Protein AF-A0A357L3W1-F1 (afdb_monomer_lite)

Structure (mmCIF, N/CA/C/O backbone):
data_AF-A0A357L3W1-F1
#
_entry.id   AF-A0A357L3W1-F1
#
loop_
_atom_site.group_PDB
_atom_site.id
_atom_site.type_symbol
_atom_site.label_atom_id
_atom_site.label_alt_id
_atom_site.label_comp_id
_atom_site.label_asym_id
_atom_site.label_entity_id
_atom_site.label_seq_id
_atom_site.pdbx_PDB_ins_code
_atom_site.Cartn_x
_atom_site.Cartn_y
_atom_site.Cartn_z
_atom_site.occupancy
_atom_site.B_iso_or_equiv
_atom_site.auth_seq_id
_atom_site.auth_comp_id
_atom_site.auth_asym_id
_atom_site.auth_atom_id
_atom_site.pdbx_PDB_model_num
ATOM 1 N N . MET A 1 1 ? 0.055 -16.340 15.937 1.00 51.44 1 MET A N 1
ATOM 2 C CA . MET A 1 1 ? 0.459 -16.777 14.582 1.00 51.44 1 MET A CA 1
ATOM 3 C C . MET A 1 1 ? 0.520 -15.547 13.699 1.00 51.44 1 MET A C 1
ATOM 5 O O . MET A 1 1 ? -0.423 -14.766 13.736 1.00 51.44 1 MET A O 1
ATOM 9 N N . THR A 1 2 ? 1.609 -15.348 12.962 1.00 71.00 2 THR A N 1
ATOM 10 C CA . THR A 1 2 ? 1.747 -14.218 12.034 1.00 71.00 2 THR A CA 1
ATOM 11 C C . THR A 1 2 ? 0.848 -14.452 10.827 1.00 71.00 2 THR A C 1
ATOM 13 O O . THR A 1 2 ? 0.901 -15.514 10.204 1.00 71.00 2 THR A O 1
ATOM 16 N N . LYS A 1 3 ? -0.030 -13.496 10.524 1.00 87.94 3 LYS A N 1
ATOM 17 C CA . LYS A 1 3 ? -0.905 -13.575 9.354 1.00 87.94 3 LYS A CA 1
ATOM 18 C C . LYS A 1 3 ? -0.050 -13.460 8.091 1.00 87.94 3 LYS A C 1
ATOM 20 O O . LYS A 1 3 ? 0.842 -12.623 8.034 1.00 87.94 3 LYS A O 1
ATOM 25 N N . LYS A 1 4 ? -0.319 -14.287 7.082 1.00 95.44 4 LYS A N 1
ATOM 26 C CA . LYS A 1 4 ? 0.327 -14.208 5.765 1.00 95.44 4 LYS A CA 1
ATOM 27 C C . LYS A 1 4 ? -0.603 -13.524 4.768 1.00 95.44 4 LYS A C 1
ATOM 29 O O . LYS A 1 4 ? -1.819 -13.692 4.846 1.00 95.44 4 LYS A O 1
ATOM 34 N N . ALA A 1 5 ? -0.025 -12.774 3.843 1.00 96.75 5 ALA A N 1
ATOM 35 C CA . ALA A 1 5 ? -0.738 -12.012 2.827 1.00 96.75 5 ALA A CA 1
ATOM 36 C C . ALA A 1 5 ? 0.047 -11.990 1.520 1.00 96.75 5 ALA A C 1
ATOM 38 O O . ALA A 1 5 ? 1.249 -12.246 1.510 1.00 96.75 5 ALA A O 1
ATOM 39 N N . LYS A 1 6 ? -0.613 -11.673 0.414 1.00 97.88 6 LYS A N 1
ATOM 40 C CA . LYS A 1 6 ? 0.038 -11.483 -0.878 1.00 97.88 6 LYS A CA 1
ATOM 41 C C . LYS A 1 6 ? 0.426 -10.024 -1.092 1.00 97.88 6 LYS A C 1
ATOM 43 O O . LYS A 1 6 ? -0.295 -9.107 -0.701 1.00 97.88 6 LYS A O 1
ATOM 48 N N . ALA A 1 7 ? 1.556 -9.823 -1.752 1.00 97.81 7 ALA A N 1
ATOM 49 C CA . ALA A 1 7 ? 2.039 -8.521 -2.177 1.00 97.81 7 ALA A CA 1
ATOM 50 C C . ALA A 1 7 ? 2.758 -8.639 -3.521 1.00 97.81 7 ALA A C 1
ATOM 52 O O . ALA A 1 7 ? 3.399 -9.654 -3.808 1.00 97.81 7 ALA A O 1
ATOM 53 N N . ILE A 1 8 ? 2.641 -7.607 -4.349 1.00 97.81 8 ILE A N 1
ATOM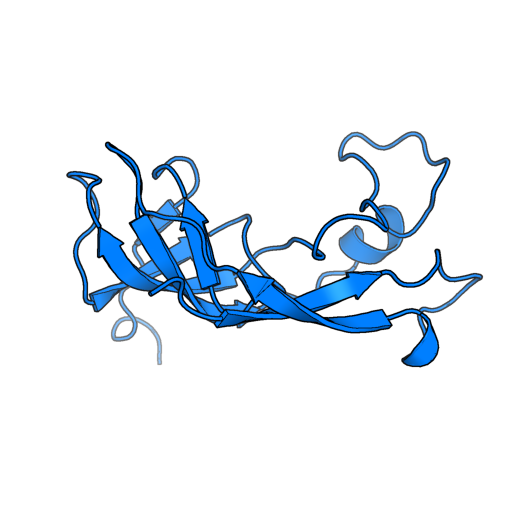 54 C CA . ILE A 1 8 ? 3.353 -7.524 -5.620 1.00 97.81 8 ILE A CA 1
ATOM 55 C C . ILE A 1 8 ? 4.677 -6.814 -5.396 1.00 97.81 8 ILE A C 1
ATOM 57 O O . ILE A 1 8 ? 4.734 -5.759 -4.775 1.00 97.81 8 ILE A O 1
ATOM 61 N N . TYR A 1 9 ? 5.733 -7.387 -5.951 1.00 97.81 9 TYR A N 1
ATOM 62 C CA . TYR A 1 9 ? 7.072 -6.826 -5.964 1.00 97.81 9 TYR A CA 1
ATOM 63 C C . TYR A 1 9 ? 7.489 -6.548 -7.395 1.00 97.81 9 TYR A C 1
ATOM 65 O O . TYR A 1 9 ? 7.068 -7.240 -8.328 1.00 97.81 9 TYR A O 1
ATOM 73 N N . LEU A 1 10 ? 8.397 -5.592 -7.545 1.00 97.06 10 LEU A N 1
ATOM 74 C CA . LEU A 1 10 ? 9.168 -5.471 -8.764 1.00 97.06 10 LEU A CA 1
ATOM 75 C C . LEU A 1 10 ? 10.290 -6.521 -8.743 1.00 97.06 10 LEU A C 1
ATOM 77 O O . LEU A 1 10 ? 11.092 -6.575 -7.813 1.00 97.06 10 LEU A O 1
ATOM 81 N N . LYS A 1 11 ? 10.326 -7.389 -9.754 1.00 96.88 11 LYS A N 1
ATOM 82 C CA . LYS A 1 11 ? 11.376 -8.399 -9.944 1.00 96.88 11 LYS A CA 1
ATOM 83 C C . LYS A 1 11 ? 12.612 -7.787 -10.600 1.00 96.88 11 LYS A C 1
ATOM 85 O O . LYS A 1 11 ? 13.731 -8.149 -10.249 1.00 96.88 11 LYS A O 1
ATOM 90 N N . ALA A 1 12 ? 12.403 -6.867 -11.538 1.00 94.56 12 ALA A N 1
ATOM 91 C CA . ALA A 1 12 ? 13.443 -6.104 -12.214 1.00 94.56 12 ALA A CA 1
ATOM 92 C C . ALA A 1 12 ? 12.878 -4.765 -12.707 1.00 94.56 12 ALA A C 1
ATOM 94 O O . ALA A 1 12 ? 11.676 -4.633 -12.926 1.00 94.56 12 ALA A O 1
ATOM 95 N N . TYR A 1 13 ? 13.740 -3.769 -12.909 1.00 95.06 13 TYR A N 1
ATOM 96 C CA . TYR A 1 13 ? 13.315 -2.503 -13.504 1.00 95.06 13 TYR A CA 1
ATOM 97 C C . TYR A 1 13 ? 12.981 -2.686 -14.998 1.00 95.06 13 TYR A C 1
ATOM 99 O O . TYR A 1 13 ? 13.873 -3.077 -15.758 1.00 95.06 13 TYR A O 1
ATOM 107 N N . PRO A 1 14 ? 11.750 -2.367 -15.449 1.00 94.56 14 PRO A N 1
ATOM 108 C CA . PRO A 1 14 ? 11.346 -2.557 -16.834 1.00 94.56 14 PRO A CA 1
ATOM 109 C C . PRO A 1 14 ? 12.147 -1.693 -17.807 1.00 94.56 14 PRO A C 1
ATOM 111 O O . PRO A 1 14 ? 12.276 -0.472 -17.627 1.00 94.56 14 PRO A O 1
ATOM 114 N N . GLN A 1 15 ? 12.580 -2.308 -18.906 1.00 91.44 15 GLN A N 1
ATOM 115 C CA . GLN A 1 15 ? 13.119 -1.610 -20.073 1.00 91.44 15 GLN A CA 1
ATOM 116 C C . GLN A 1 15 ? 11.974 -1.291 -21.042 1.00 91.44 15 GLN A C 1
ATOM 118 O O . GLN A 1 15 ? 11.352 -2.186 -21.609 1.00 91.44 15 GLN A O 1
ATOM 123 N N . GLY A 1 16 ? 11.661 -0.004 -21.221 1.00 90.81 16 GLY A N 1
ATOM 124 C CA . GLY A 1 16 ? 10.490 0.420 -21.998 1.00 90.81 16 GLY A CA 1
ATOM 125 C C . GLY A 1 16 ? 9.172 0.262 -21.226 1.00 90.81 16 GLY A C 1
ATOM 126 O O . GLY A 1 16 ? 9.041 0.794 -20.118 1.00 90.81 16 GLY A O 1
ATOM 127 N N . LEU A 1 17 ? 8.177 -0.401 -21.823 1.00 94.06 17 LEU A N 1
ATOM 128 C CA . LEU A 1 17 ? 6.879 -0.656 -21.186 1.00 94.06 17 LEU A CA 1
ATOM 129 C C . LEU A 1 17 ? 6.976 -1.814 -20.175 1.00 94.06 17 LEU A C 1
ATOM 131 O O . LEU A 1 17 ? 7.616 -2.813 -20.503 1.00 94.06 17 LEU A O 1
ATOM 135 N N . PRO A 1 18 ? 6.331 -1.715 -18.992 1.00 95.31 18 PRO A N 1
ATOM 136 C CA . PRO A 1 18 ? 6.245 -2.827 -18.051 1.00 95.31 18 PRO A CA 1
ATOM 137 C C . PRO A 1 18 ? 5.571 -4.050 -18.669 1.00 95.31 18 PRO A C 1
ATOM 139 O O . PRO A 1 18 ? 4.570 -3.931 -19.378 1.00 95.31 18 PRO A O 1
ATOM 142 N N . ARG A 1 19 ? 6.112 -5.226 -18.368 1.00 96.06 19 ARG A N 1
ATOM 143 C CA . ARG A 1 19 ? 5.590 -6.534 -18.765 1.00 96.06 19 ARG A CA 1
ATOM 144 C C . ARG A 1 19 ? 5.231 -7.342 -17.521 1.00 96.06 19 ARG A C 1
ATOM 146 O O . ARG A 1 19 ? 5.794 -7.088 -16.459 1.00 96.06 19 ARG A O 1
ATOM 153 N N . PRO A 1 20 ? 4.346 -8.346 -17.632 1.00 96.00 20 PRO A N 1
ATOM 154 C CA . PRO A 1 20 ? 4.011 -9.213 -16.502 1.00 96.00 20 PRO A CA 1
ATOM 155 C C . PRO A 1 20 ? 5.241 -9.804 -15.790 1.00 96.00 20 PRO A C 1
ATOM 157 O O . PRO A 1 20 ? 5.281 -9.824 -14.564 1.00 96.00 20 PRO A O 1
ATOM 160 N N . ASP A 1 21 ? 6.274 -10.185 -16.547 1.00 96.62 21 ASP A N 1
ATOM 161 C CA . ASP A 1 21 ? 7.500 -10.805 -16.023 1.00 96.62 21 ASP A CA 1
ATOM 162 C C . ASP A 1 21 ? 8.404 -9.854 -15.220 1.00 96.62 21 ASP A C 1
ATOM 164 O O . ASP A 1 21 ? 9.315 -10.317 -14.526 1.00 96.62 21 ASP A O 1
ATOM 168 N N . ASP A 1 22 ? 8.154 -8.541 -15.280 1.00 96.94 22 ASP A N 1
ATOM 169 C CA . ASP A 1 22 ? 8.838 -7.555 -14.437 1.00 96.94 22 ASP A CA 1
ATOM 170 C C . ASP A 1 22 ? 8.314 -7.580 -12.995 1.00 96.94 22 ASP A C 1
ATOM 172 O O . ASP A 1 22 ? 8.939 -7.010 -12.099 1.00 96.94 22 ASP A O 1
ATOM 176 N N . PHE A 1 23 ? 7.189 -8.254 -12.747 1.00 97.44 23 PHE A N 1
ATOM 177 C CA . PHE A 1 23 ? 6.531 -8.324 -11.450 1.00 97.44 23 PHE A CA 1
ATOM 178 C C . PHE A 1 23 ? 6.556 -9.738 -10.882 1.00 97.44 23 PHE A C 1
ATOM 180 O O . PHE A 1 23 ? 6.648 -10.739 -11.591 1.00 97.44 23 PHE A O 1
ATOM 187 N N . VAL A 1 24 ? 6.450 -9.830 -9.560 1.00 98.06 24 VAL A N 1
ATOM 188 C CA . VAL A 1 24 ? 6.295 -11.111 -8.876 1.00 98.06 24 VAL A CA 1
ATOM 189 C C . VAL A 1 24 ? 5.343 -10.975 -7.698 1.00 98.06 24 VAL A C 1
ATOM 191 O O . VAL A 1 24 ? 5.478 -10.082 -6.864 1.00 98.06 24 VAL A O 1
ATOM 194 N N . LEU A 1 25 ? 4.379 -11.890 -7.623 1.00 97.94 25 LEU A N 1
ATOM 195 C CA . LEU A 1 25 ? 3.509 -12.053 -6.467 1.00 97.94 25 LEU A CA 1
ATOM 196 C C . LEU A 1 25 ? 4.256 -12.852 -5.397 1.00 97.94 25 LEU A C 1
ATOM 198 O O . LEU A 1 25 ? 4.713 -13.965 -5.658 1.00 97.94 25 LEU A O 1
ATOM 202 N N . ARG A 1 26 ? 4.376 -12.301 -4.192 1.00 97.94 26 ARG A N 1
ATOM 203 C CA . ARG A 1 26 ? 4.999 -12.972 -3.046 1.00 97.94 26 ARG A CA 1
ATOM 204 C C . ARG A 1 26 ? 4.020 -13.079 -1.892 1.00 97.94 26 ARG A C 1
ATOM 206 O O . ARG A 1 26 ? 3.166 -12.215 -1.711 1.00 97.94 26 ARG A O 1
ATOM 213 N N . THR A 1 27 ? 4.187 -14.121 -1.086 1.00 97.62 27 THR A N 1
ATOM 214 C CA . THR A 1 27 ? 3.542 -14.225 0.222 1.00 97.62 27 THR A CA 1
ATOM 215 C C . THR A 1 27 ? 4.457 -13.620 1.280 1.00 97.62 27 THR A C 1
ATOM 217 O O . THR A 1 27 ? 5.617 -14.009 1.394 1.00 97.62 27 THR A O 1
ATOM 220 N N . VAL A 1 28 ? 3.931 -12.675 2.050 1.00 95.88 28 VAL A N 1
ATOM 221 C CA . VAL A 1 28 ? 4.641 -11.896 3.066 1.00 95.88 28 VAL A CA 1
ATOM 222 C C . VAL A 1 28 ? 3.952 -12.025 4.417 1.00 95.88 28 VAL A C 1
ATOM 224 O O . VAL A 1 28 ? 2.762 -12.336 4.496 1.00 95.88 28 VAL A O 1
ATOM 227 N N . ASP A 1 29 ? 4.708 -11.798 5.484 1.00 95.19 29 ASP A N 1
ATOM 228 C CA . ASP A 1 29 ? 4.155 -11.642 6.824 1.00 95.19 29 ASP A CA 1
ATOM 229 C C . ASP A 1 29 ? 3.470 -10.284 6.971 1.00 95.19 29 ASP A C 1
ATOM 231 O O . ASP A 1 29 ? 4.008 -9.248 6.584 1.00 95.19 29 ASP A O 1
ATOM 235 N N . VAL A 1 30 ? 2.282 -10.294 7.564 1.00 94.25 30 VAL A N 1
ATOM 236 C CA . VAL A 1 30 ? 1.607 -9.094 8.044 1.00 94.25 30 VAL A CA 1
ATOM 237 C C . VAL A 1 30 ? 2.150 -8.801 9.436 1.00 94.25 30 VAL A C 1
ATOM 239 O O . VAL A 1 30 ? 1.994 -9.614 10.352 1.00 94.25 30 VAL A O 1
ATOM 242 N N . GLY A 1 31 ? 2.820 -7.657 9.572 1.00 90.06 31 GLY A N 1
ATOM 243 C CA . GLY A 1 31 ? 3.355 -7.190 10.847 1.00 90.06 31 GLY A CA 1
ATOM 244 C C . GLY A 1 31 ? 2.258 -6.921 11.888 1.00 90.06 31 GLY A C 1
ATOM 245 O O . GLY A 1 31 ? 1.084 -6.790 11.531 1.00 90.06 31 GLY A O 1
ATOM 246 N N . PRO A 1 32 ? 2.624 -6.856 13.179 1.00 94.00 32 PRO A N 1
ATOM 247 C CA . PRO A 1 32 ? 1.688 -6.498 14.240 1.00 94.00 32 PRO A CA 1
ATOM 248 C C . PRO A 1 32 ? 1.220 -5.041 14.107 1.00 94.00 32 PRO A C 1
ATOM 250 O O . PRO A 1 32 ? 1.911 -4.219 13.511 1.00 94.00 32 PRO A O 1
ATOM 253 N N . VAL A 1 33 ? 0.071 -4.722 14.709 1.00 95.75 33 VAL A N 1
ATOM 254 C CA . VAL A 1 33 ? -0.426 -3.343 14.825 1.00 95.75 33 VAL A CA 1
ATOM 255 C C . VAL A 1 33 ? 0.141 -2.704 16.091 1.00 95.75 33 VAL A C 1
ATOM 257 O O . VAL A 1 33 ? -0.124 -3.170 17.209 1.00 95.75 33 VAL A O 1
ATOM 260 N N . GLY A 1 34 ? 0.942 -1.655 15.923 1.00 96.31 34 GLY A N 1
ATOM 261 C CA . GLY A 1 34 ? 1.489 -0.840 17.003 1.00 96.31 34 GLY A CA 1
ATOM 262 C C . GLY A 1 34 ? 0.505 0.199 17.541 1.00 96.31 34 GLY A C 1
ATOM 263 O O . GLY A 1 34 ? -0.593 0.385 17.018 1.00 96.31 34 GLY A O 1
ATOM 264 N N . ASP A 1 35 ? 0.894 0.881 18.618 1.00 97.06 35 ASP A N 1
ATOM 265 C CA . ASP A 1 35 ? 0.113 1.996 19.161 1.00 97.06 35 ASP A CA 1
ATOM 266 C C . ASP A 1 35 ? 0.021 3.142 18.155 1.00 97.06 35 ASP A C 1
ATOM 268 O O . ASP A 1 35 ? 1.016 3.530 17.546 1.00 97.06 35 ASP A O 1
ATOM 272 N N . GLY A 1 36 ? -1.184 3.687 17.976 1.00 96.56 36 GLY A N 1
ATOM 273 C CA . GLY A 1 36 ? -1.419 4.700 16.952 1.00 96.56 36 GLY A CA 1
ATOM 274 C C . GLY A 1 36 ? -1.439 4.144 15.526 1.00 96.56 36 GLY A C 1
ATOM 275 O O . GLY A 1 36 ? -1.453 4.925 14.586 1.00 96.56 36 GLY A O 1
ATOM 276 N N . GLU A 1 37 ? -1.484 2.827 15.326 1.00 96.94 37 GLU A N 1
ATOM 277 C CA . GLU A 1 37 ? -1.580 2.236 13.990 1.00 96.94 37 GLU A CA 1
ATOM 278 C C . GLU A 1 37 ? -2.919 1.534 13.751 1.00 96.94 37 GLU A C 1
ATOM 280 O O . GLU A 1 37 ? -3.656 1.181 14.674 1.00 96.94 37 GLU A O 1
ATOM 285 N N . ALA A 1 38 ? -3.234 1.314 12.479 1.00 96.81 38 ALA A N 1
ATOM 286 C CA . ALA A 1 38 ? -4.344 0.494 12.029 1.00 96.81 38 ALA A CA 1
ATOM 287 C C . ALA A 1 38 ? -3.877 -0.499 10.961 1.00 96.81 38 ALA A C 1
ATOM 289 O O . ALA A 1 38 ? -3.069 -0.164 10.091 1.00 96.81 38 ALA A O 1
ATOM 290 N N . LEU A 1 39 ? -4.414 -1.718 11.011 1.00 96.81 39 LEU A N 1
ATOM 291 C CA . LEU A 1 39 ? -4.280 -2.700 9.945 1.00 96.81 39 LEU A CA 1
ATOM 292 C C . LEU A 1 39 ? -5.379 -2.477 8.916 1.00 96.81 39 LEU A C 1
ATOM 294 O O . LEU A 1 39 ? -6.572 -2.565 9.214 1.00 96.81 39 LEU A O 1
ATOM 298 N N . LEU A 1 40 ? -4.953 -2.264 7.684 1.00 97.12 40 LEU A N 1
ATOM 299 C CA . LEU A 1 40 ? -5.810 -2.025 6.541 1.00 97.12 40 LEU A CA 1
ATOM 300 C C . LEU A 1 40 ? -5.825 -3.269 5.655 1.00 97.12 40 LEU A C 1
ATOM 302 O O . LEU A 1 40 ? -4.776 -3.864 5.408 1.00 97.12 40 LEU A O 1
ATOM 306 N N . ARG A 1 41 ? -7.005 -3.653 5.171 1.00 96.94 41 ARG A N 1
ATOM 307 C CA . ARG A 1 41 ? -7.205 -4.636 4.105 1.00 96.94 41 ARG A CA 1
ATOM 308 C C . ARG A 1 41 ? -7.515 -3.894 2.819 1.00 96.94 41 ARG A C 1
ATOM 310 O O . ARG A 1 41 ? -8.544 -3.225 2.738 1.00 96.94 41 ARG A O 1
ATOM 317 N N . THR A 1 42 ? -6.669 -4.038 1.813 1.00 96.62 42 THR A N 1
ATOM 318 C CA . THR A 1 42 ? -6.885 -3.384 0.522 1.00 96.62 42 THR A CA 1
ATOM 319 C C . THR A 1 42 ? -8.108 -3.971 -0.180 1.00 96.62 42 THR A C 1
ATOM 321 O O . THR A 1 42 ? -8.266 -5.188 -0.276 1.00 96.62 42 THR A O 1
ATOM 324 N N . VAL A 1 43 ? -8.987 -3.088 -0.653 1.00 95.56 43 VAL A N 1
ATOM 325 C CA . VAL A 1 43 ? -10.205 -3.423 -1.409 1.00 95.56 43 VAL A CA 1
ATOM 326 C C . VAL A 1 43 ? -10.039 -3.012 -2.866 1.00 95.56 43 VAL A C 1
ATOM 328 O O . VAL A 1 43 ? -10.332 -3.795 -3.764 1.00 95.56 43 VAL A O 1
ATOM 331 N N . TRP A 1 44 ? -9.494 -1.816 -3.090 1.00 95.00 44 TRP A N 1
ATOM 332 C CA . TRP A 1 44 ? -9.140 -1.305 -4.410 1.00 95.00 44 TRP A CA 1
ATOM 333 C C . TRP A 1 44 ? -7.725 -0.747 -4.386 1.00 95.00 44 TRP A C 1
ATOM 335 O O . TRP A 1 44 ? -7.309 -0.150 -3.394 1.00 95.00 44 TRP A O 1
ATOM 345 N N . MET A 1 45 ? -7.001 -0.906 -5.490 1.00 95.00 45 MET A N 1
ATOM 346 C CA . MET A 1 45 ? -5.681 -0.312 -5.691 1.00 95.00 45 MET A CA 1
ATOM 347 C C . MET A 1 45 ? -5.727 0.682 -6.847 1.00 95.00 45 MET A C 1
ATOM 349 O O . MET A 1 45 ? -6.388 0.433 -7.854 1.00 95.00 45 MET A O 1
ATOM 353 N N . SER A 1 46 ? -5.007 1.787 -6.699 1.00 94.94 46 SER A N 1
ATOM 354 C CA . SER A 1 46 ? -4.784 2.742 -7.776 1.00 94.94 46 SER A CA 1
ATOM 355 C C . SER A 1 46 ? -3.636 2.274 -8.667 1.00 94.94 46 SER A C 1
ATOM 357 O O . SER A 1 46 ? -2.633 1.728 -8.188 1.00 94.94 46 SER A O 1
ATOM 359 N N . VAL A 1 47 ? -3.781 2.497 -9.970 1.00 94.38 47 VAL A N 1
ATOM 360 C CA . VAL A 1 47 ? -2.753 2.224 -10.976 1.00 94.38 47 VAL A CA 1
ATOM 361 C C . VAL A 1 47 ? -2.561 3.492 -11.789 1.00 94.38 47 VAL A C 1
ATOM 363 O O . VAL A 1 47 ? -3.373 3.818 -12.651 1.00 94.38 47 VAL A O 1
ATOM 366 N N . ASP A 1 48 ? -1.476 4.206 -11.505 1.00 93.00 48 ASP A N 1
ATOM 367 C CA . ASP A 1 48 ? -1.279 5.567 -11.996 1.00 93.00 48 ASP A CA 1
ATOM 368 C C . ASP A 1 48 ? -0.023 5.694 -12.873 1.00 93.00 48 ASP A C 1
ATOM 370 O O . ASP A 1 48 ? 1.005 5.071 -12.581 1.00 93.00 48 ASP A O 1
ATOM 374 N N . PRO A 1 49 ? -0.020 6.572 -13.897 1.00 92.19 49 PRO A N 1
ATOM 375 C CA . PRO A 1 49 ? 1.140 6.765 -14.772 1.00 92.19 49 PRO A CA 1
ATOM 376 C C . PRO A 1 49 ? 2.445 7.125 -14.042 1.00 92.19 49 PRO A C 1
ATOM 378 O O . PRO A 1 49 ? 3.524 6.717 -14.484 1.00 92.19 49 PRO A O 1
ATOM 381 N N . TYR A 1 50 ? 2.378 7.837 -12.906 1.00 90.19 50 TYR A N 1
ATOM 382 C CA . TYR A 1 50 ? 3.571 8.225 -12.137 1.00 90.19 50 TYR A CA 1
ATOM 383 C C . TYR A 1 50 ? 4.379 7.008 -11.655 1.00 90.19 50 TYR A C 1
ATOM 385 O O . TYR A 1 50 ? 5.605 7.087 -11.520 1.00 90.19 50 TYR A O 1
ATOM 393 N N . MET A 1 51 ? 3.717 5.863 -11.449 1.00 92.75 51 MET A N 1
ATOM 394 C CA . MET A 1 51 ? 4.358 4.628 -11.004 1.00 92.75 51 MET A CA 1
ATOM 395 C C . MET A 1 51 ? 5.454 4.186 -11.973 1.00 92.75 51 MET A C 1
ATOM 397 O O . MET A 1 51 ? 6.503 3.709 -11.541 1.00 92.75 51 MET A O 1
ATOM 401 N N . ARG A 1 52 ? 5.278 4.410 -13.285 1.00 93.12 52 ARG A N 1
ATOM 402 C CA . ARG A 1 52 ? 6.300 4.062 -14.283 1.00 93.12 52 ARG A CA 1
ATOM 403 C C . ARG A 1 52 ? 7.606 4.814 -14.048 1.00 93.12 52 ARG A C 1
ATOM 405 O O . ARG A 1 52 ? 8.671 4.234 -14.270 1.00 93.12 52 ARG A O 1
ATOM 412 N N . GLY A 1 53 ? 7.538 6.073 -13.615 1.00 91.00 53 GLY A N 1
ATOM 413 C CA . GLY A 1 53 ? 8.717 6.868 -13.269 1.00 91.00 53 GLY A CA 1
ATOM 414 C C . GLY A 1 53 ? 9.500 6.244 -12.115 1.00 91.00 53 GLY A C 1
ATOM 415 O O . GLY A 1 53 ? 10.722 6.175 -12.180 1.00 91.00 53 GLY A O 1
ATOM 416 N N . ARG A 1 54 ? 8.791 5.691 -11.124 1.00 92.62 54 ARG A N 1
ATOM 417 C CA . ARG A 1 54 ? 9.380 5.007 -9.963 1.00 92.62 54 ARG A CA 1
ATOM 418 C C . ARG A 1 54 ? 9.946 3.619 -10.286 1.00 92.62 54 ARG A C 1
ATOM 420 O O . ARG A 1 54 ? 10.755 3.108 -9.526 1.00 92.62 54 ARG A O 1
ATOM 427 N N . MET A 1 55 ? 9.589 3.011 -11.418 1.00 94.12 55 MET A N 1
ATOM 428 C CA . MET A 1 55 ? 10.162 1.740 -11.895 1.00 94.12 55 MET A CA 1
ATOM 429 C C . MET A 1 55 ? 11.457 1.951 -12.707 1.00 94.12 55 MET A C 1
ATOM 431 O O . MET A 1 55 ? 11.649 1.348 -13.767 1.00 94.12 55 MET A O 1
ATOM 435 N N . ARG A 1 56 ? 12.333 2.856 -12.263 1.00 91.12 56 ARG A N 1
ATOM 436 C CA . ARG A 1 56 ? 13.653 3.128 -12.855 1.00 91.12 56 ARG A CA 1
ATOM 437 C C . ARG A 1 56 ? 14.655 3.289 -11.718 1.00 91.12 56 ARG A C 1
ATOM 439 O O . ARG A 1 56 ? 14.384 4.076 -10.820 1.00 91.12 56 ARG A O 1
ATOM 446 N N . ALA A 1 57 ? 15.784 2.583 -11.777 1.00 81.81 57 ALA A N 1
ATOM 447 C CA . ALA A 1 57 ? 16.808 2.637 -10.731 1.00 81.81 57 ALA A CA 1
ATOM 448 C C . ALA A 1 57 ? 17.351 4.063 -10.526 1.00 81.81 57 ALA A C 1
ATOM 450 O O . ALA A 1 57 ? 17.376 4.564 -9.407 1.00 81.81 57 ALA A O 1
ATOM 451 N N . ASP A 1 58 ? 17.691 4.738 -11.629 1.00 72.88 58 ASP A N 1
ATOM 452 C CA . ASP A 1 58 ? 18.519 5.944 -11.592 1.00 72.88 58 ASP A CA 1
ATOM 453 C C . ASP A 1 58 ? 17.802 7.131 -12.246 1.00 72.88 58 ASP A C 1
ATOM 455 O O . ASP A 1 58 ? 18.182 7.617 -13.314 1.00 72.88 58 ASP A O 1
ATOM 459 N N . ILE A 1 59 ? 16.717 7.600 -11.626 1.00 70.19 59 ILE A N 1
ATOM 460 C CA . ILE A 1 59 ? 16.033 8.825 -12.055 1.00 70.19 59 ILE A CA 1
ATOM 461 C C . ILE A 1 59 ? 16.057 9.875 -10.947 1.00 70.19 59 ILE A C 1
ATOM 463 O O . ILE A 1 59 ? 15.675 9.611 -9.808 1.00 70.19 59 ILE A O 1
ATOM 467 N N . LYS A 1 60 ? 16.472 11.104 -11.287 1.00 67.00 60 LYS A N 1
ATOM 468 C CA . LYS A 1 60 ? 16.241 12.263 -10.418 1.00 67.00 60 LYS A CA 1
ATOM 469 C C . LYS A 1 60 ? 14.737 12.520 -10.373 1.00 67.00 60 LYS A C 1
ATOM 471 O O . LYS A 1 60 ? 14.166 13.049 -11.322 1.00 67.00 60 LYS A O 1
ATOM 476 N N . SER A 1 61 ? 14.105 12.105 -9.284 1.00 69.25 61 SER A N 1
ATOM 477 C CA . SER A 1 61 ? 12.674 12.249 -9.035 1.00 69.25 61 SER A CA 1
ATOM 478 C C . SER A 1 61 ? 12.461 12.754 -7.611 1.00 69.25 61 SER A C 1
ATOM 480 O O . SER A 1 61 ? 13.230 12.428 -6.710 1.00 69.25 61 SER A O 1
ATOM 482 N N . TYR A 1 62 ? 11.408 13.547 -7.411 1.00 73.94 62 TYR A N 1
ATOM 483 C CA . TYR A 1 62 ? 10.987 14.021 -6.089 1.00 73.94 62 TYR A CA 1
ATOM 484 C C . TYR A 1 62 ? 10.383 12.892 -5.235 1.00 73.94 62 TYR A C 1
ATOM 486 O O . TYR A 1 62 ? 10.387 12.983 -4.012 1.00 73.94 62 TYR A O 1
ATOM 494 N N . ILE A 1 63 ? 9.901 11.816 -5.873 1.00 76.19 63 ILE A N 1
ATOM 495 C CA . ILE A 1 63 ? 9.499 10.572 -5.203 1.00 76.19 63 ILE A CA 1
ATOM 496 C C . ILE A 1 63 ? 10.563 9.505 -5.482 1.00 76.19 63 ILE A C 1
ATOM 498 O O . ILE A 1 63 ? 10.861 9.271 -6.662 1.00 76.19 63 ILE A O 1
ATOM 502 N N . PRO A 1 64 ? 11.094 8.830 -4.446 1.00 85.31 64 PRO A N 1
ATOM 503 C CA . PRO A 1 64 ? 12.062 7.755 -4.612 1.00 85.31 64 PRO A CA 1
ATOM 504 C C . PRO A 1 64 ? 11.570 6.624 -5.536 1.00 85.31 64 PRO A C 1
ATOM 506 O O . PRO A 1 64 ? 10.368 6.304 -5.543 1.00 85.31 64 PRO A O 1
ATOM 509 N N . PRO A 1 65 ? 12.486 5.981 -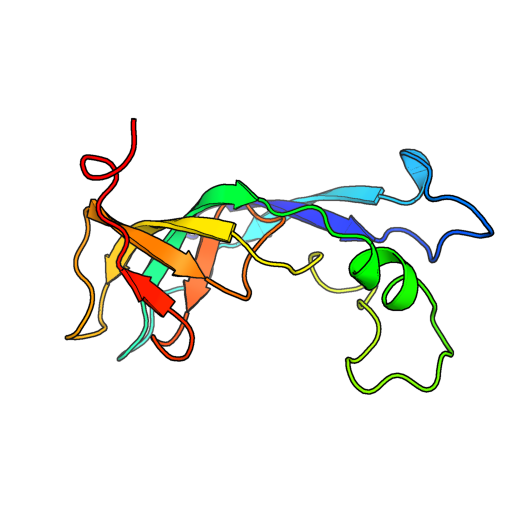6.286 1.00 90.94 65 PRO A N 1
ATOM 510 C CA . PRO A 1 65 ? 12.205 4.742 -7.003 1.00 90.94 65 PRO A CA 1
ATOM 511 C C . PRO A 1 65 ? 11.608 3.654 -6.106 1.00 90.94 65 PRO A C 1
ATOM 513 O O . PRO A 1 65 ? 11.805 3.646 -4.891 1.00 90.94 65 PRO A O 1
ATOM 516 N N . PHE A 1 66 ? 10.886 2.715 -6.712 1.00 93.81 66 PHE A N 1
ATOM 517 C CA . PHE A 1 66 ? 10.478 1.497 -6.020 1.00 93.81 66 PHE A CA 1
ATOM 518 C C . PHE A 1 66 ? 11.689 0.606 -5.769 1.00 93.81 66 PHE A C 1
ATOM 520 O O . PHE A 1 66 ? 12.482 0.377 -6.678 1.00 93.81 66 PHE A O 1
ATOM 527 N N . SER A 1 67 ? 11.794 0.059 -4.560 1.00 93.38 67 SER A N 1
ATOM 528 C CA . SER A 1 67 ? 12.808 -0.944 -4.253 1.00 93.38 67 SER A CA 1
ATOM 529 C C . SER A 1 67 ? 12.418 -2.314 -4.815 1.00 93.38 67 SER A C 1
ATOM 531 O O . SER A 1 67 ? 11.260 -2.717 -4.755 1.00 93.38 67 SER A O 1
ATOM 533 N N . LEU A 1 68 ? 13.402 -3.079 -5.296 1.00 95.19 68 LEU A N 1
ATOM 534 C CA . LEU A 1 68 ? 13.218 -4.492 -5.663 1.00 95.19 68 LEU A CA 1
ATOM 535 C C . LEU A 1 68 ? 13.064 -5.406 -4.428 1.00 95.19 68 LEU A C 1
ATOM 537 O O . LEU A 1 68 ? 12.609 -6.549 -4.538 1.00 95.19 68 LEU A O 1
ATOM 541 N N . SER A 1 69 ? 13.468 -4.927 -3.245 1.00 94.62 69 SER A N 1
ATOM 542 C CA . SER A 1 69 ? 13.382 -5.671 -1.981 1.00 94.62 69 SER A CA 1
ATOM 543 C C . SER A 1 69 ? 12.083 -5.429 -1.216 1.00 94.62 69 SER A C 1
ATOM 545 O O . SER A 1 69 ? 11.830 -6.123 -0.233 1.00 94.62 69 SER A O 1
ATOM 547 N N . GLU A 1 70 ? 11.253 -4.487 -1.658 1.00 93.88 70 GLU A N 1
ATOM 548 C CA . GLU A 1 70 ? 10.010 -4.105 -0.990 1.00 93.88 70 GLU A CA 1
ATOM 549 C C . GLU A 1 70 ? 8.805 -4.322 -1.912 1.00 93.88 70 GLU A C 1
ATOM 551 O O . GLU A 1 70 ? 8.958 -4.331 -3.139 1.00 93.88 70 GLU A O 1
ATOM 556 N N . PRO A 1 71 ? 7.601 -4.524 -1.347 1.00 95.31 71 PRO A N 1
ATOM 557 C CA . PRO A 1 71 ? 6.381 -4.459 -2.130 1.00 95.31 71 PRO A CA 1
ATOM 558 C C . PRO A 1 71 ? 6.302 -3.150 -2.916 1.00 95.31 71 PRO A C 1
ATOM 560 O O . PRO A 1 71 ? 6.759 -2.104 -2.450 1.00 95.31 71 PRO A O 1
ATOM 563 N N . LEU A 1 72 ? 5.648 -3.197 -4.073 1.00 95.50 72 LEU A N 1
ATOM 564 C CA . LEU A 1 72 ? 5.171 -1.980 -4.711 1.00 95.50 72 LEU A CA 1
ATOM 565 C C . LEU A 1 72 ? 4.246 -1.224 -3.761 1.00 95.50 72 LEU A C 1
ATOM 567 O O . LEU A 1 72 ? 3.608 -1.801 -2.882 1.00 95.50 72 LEU A O 1
ATOM 571 N N . ASP A 1 73 ? 4.191 0.082 -3.977 1.00 92.00 73 ASP A N 1
ATOM 572 C CA . ASP A 1 73 ? 3.405 1.002 -3.176 1.00 92.00 73 ASP A CA 1
ATOM 573 C C . ASP A 1 73 ? 2.543 1.883 -4.086 1.00 92.00 73 ASP A C 1
ATOM 575 O O . ASP A 1 73 ? 2.843 2.073 -5.270 1.00 92.00 73 ASP A O 1
ATOM 579 N N . GLY A 1 74 ? 1.466 2.424 -3.534 1.00 92.31 74 GLY A N 1
ATOM 580 C CA . GLY A 1 74 ? 0.528 3.275 -4.251 1.00 92.31 74 GLY A CA 1
ATOM 581 C C . GLY A 1 74 ? -0.739 3.548 -3.453 1.00 92.31 74 GLY A C 1
ATOM 582 O O . GLY A 1 74 ? -0.928 3.018 -2.357 1.00 92.31 74 GLY A O 1
ATOM 583 N N . GLY A 1 75 ? -1.617 4.367 -4.032 1.00 94.62 75 GLY A N 1
ATOM 584 C CA . GLY A 1 75 ? -2.910 4.680 -3.437 1.00 94.62 75 GLY A CA 1
ATOM 585 C C . GLY A 1 75 ? -3.832 3.461 -3.396 1.00 94.62 75 GLY A C 1
ATOM 586 O O . GLY A 1 75 ? -3.799 2.614 -4.292 1.00 94.62 75 GLY A O 1
ATOM 587 N N . ALA A 1 76 ? -4.671 3.378 -2.369 1.00 95.94 76 ALA A N 1
ATOM 588 C CA . ALA A 1 76 ? -5.647 2.310 -2.205 1.00 95.94 76 ALA A CA 1
ATOM 589 C C . ALA A 1 76 ? -6.886 2.777 -1.435 1.00 95.94 76 ALA A C 1
ATOM 591 O O . ALA A 1 76 ? -6.796 3.631 -0.553 1.00 95.94 76 ALA A O 1
ATOM 592 N N . VAL A 1 77 ? -8.027 2.144 -1.712 1.00 95.88 77 VAL A N 1
ATOM 593 C CA . VAL A 1 77 ? -9.169 2.124 -0.788 1.00 95.88 77 VAL A CA 1
ATOM 594 C C . VAL A 1 77 ? -9.064 0.854 0.035 1.00 95.88 77 VAL A C 1
ATOM 596 O O . VAL A 1 77 ? -8.930 -0.242 -0.519 1.00 95.88 77 VAL A O 1
ATOM 599 N N . SER A 1 78 ? -9.127 0.997 1.352 1.00 96.69 78 SER A N 1
ATOM 600 C CA . SER A 1 78 ? -8.941 -0.107 2.284 1.00 96.69 78 SER A CA 1
ATOM 601 C C . SER A 1 78 ? -9.976 -0.092 3.399 1.00 96.69 78 SER A C 1
ATOM 603 O O . SER A 1 78 ? -10.429 0.964 3.827 1.00 96.69 78 SER A O 1
ATOM 605 N N . GLU A 1 79 ? -10.320 -1.275 3.888 1.00 97.00 79 GLU A N 1
ATOM 606 C CA . GLU A 1 79 ? -11.111 -1.462 5.102 1.00 97.00 79 GLU A CA 1
ATOM 607 C C . GLU A 1 79 ? -10.165 -1.588 6.300 1.00 97.00 79 GLU A C 1
ATOM 609 O O . GLU A 1 79 ? -9.201 -2.355 6.261 1.00 97.00 79 GLU A O 1
ATOM 614 N N . VAL A 1 80 ? -10.445 -0.882 7.388 1.00 97.69 80 VAL A N 1
ATOM 615 C CA . VAL A 1 80 ? -9.755 -1.068 8.665 1.00 97.69 80 VAL A CA 1
ATOM 616 C C . VAL A 1 80 ? -10.218 -2.391 9.276 1.00 97.69 80 VAL A C 1
ATOM 618 O O . VAL A 1 80 ? -11.382 -2.543 9.635 1.00 97.69 80 VAL A O 1
ATOM 621 N N . VAL A 1 81 ? -9.319 -3.363 9.428 1.00 97.38 81 VAL A N 1
ATOM 622 C CA . VAL A 1 81 ? -9.653 -4.687 9.996 1.00 97.38 81 VAL A CA 1
ATOM 623 C C . VAL A 1 81 ? -9.230 -4.843 11.459 1.00 97.38 81 VAL A C 1
ATOM 625 O O . VAL A 1 81 ? -9.789 -5.682 12.167 1.00 97.38 81 VAL A O 1
ATOM 628 N N . GLU A 1 82 ? -8.286 -4.019 11.913 1.00 97.44 82 GLU A N 1
ATOM 629 C CA . GLU A 1 82 ? -7.811 -3.898 13.296 1.00 97.44 82 GLU A CA 1
ATOM 630 C C . GLU A 1 82 ? -7.290 -2.468 13.505 1.00 97.44 82 GLU A C 1
ATOM 632 O O . GLU A 1 82 ? -6.719 -1.891 12.581 1.00 97.44 82 GLU A O 1
ATOM 637 N N . SER A 1 83 ? -7.490 -1.871 14.682 1.00 97.62 83 SER A N 1
ATOM 638 C CA . SER A 1 83 ? -7.016 -0.511 14.963 1.00 97.62 83 SER A CA 1
ATOM 639 C C . SER A 1 83 ? -6.621 -0.329 16.422 1.00 97.62 83 SER A C 1
ATOM 641 O O . SER A 1 83 ? -7.351 -0.732 17.328 1.00 97.62 83 SER A O 1
ATOM 643 N N . ARG A 1 84 ? -5.485 0.337 16.622 1.00 97.50 84 ARG A N 1
ATOM 644 C CA . ARG A 1 84 ? -5.015 0.940 17.876 1.00 97.50 84 ARG A CA 1
ATOM 645 C C . ARG A 1 84 ? -4.848 2.458 17.724 1.00 97.50 84 ARG A C 1
ATOM 647 O O . ARG A 1 84 ? -4.232 3.103 18.570 1.00 97.50 84 ARG A O 1
ATOM 654 N N . HIS A 1 85 ? -5.379 3.038 16.646 1.00 97.31 85 HIS A N 1
ATOM 655 C CA . HIS A 1 85 ? -5.389 4.476 16.405 1.00 97.31 85 HIS A CA 1
ATOM 656 C C . HIS A 1 85 ? -6.757 5.065 16.800 1.00 97.31 85 HIS A C 1
ATOM 658 O O . HIS A 1 85 ? -7.778 4.610 16.285 1.00 97.31 85 HIS A O 1
ATOM 664 N N . PRO A 1 86 ? -6.825 6.116 17.640 1.00 95.94 86 PRO A N 1
ATOM 665 C CA . PRO A 1 86 ? -8.091 6.626 18.185 1.00 95.94 86 PRO A CA 1
ATOM 666 C C . PRO A 1 86 ? -9.043 7.213 17.128 1.00 95.94 86 PRO A C 1
ATOM 668 O O . PRO A 1 86 ? -10.248 7.278 17.340 1.00 95.94 86 PRO A O 1
ATOM 671 N N . GLY A 1 87 ? -8.514 7.639 15.978 1.00 95.75 87 GLY A N 1
ATOM 672 C CA . GLY A 1 87 ? -9.305 8.178 14.865 1.00 95.75 87 GLY A CA 1
ATOM 673 C C . GLY A 1 87 ? -9.941 7.137 13.933 1.00 95.75 87 GLY A C 1
ATOM 674 O O . GLY A 1 87 ? -10.779 7.510 13.111 1.00 95.75 87 GLY A O 1
ATOM 675 N N . PHE A 1 88 ? -9.570 5.855 14.037 1.00 97.25 88 PHE A N 1
ATOM 676 C CA . PHE A 1 88 ? -10.027 4.798 13.125 1.00 97.25 88 PHE A CA 1
ATOM 677 C C . PHE A 1 88 ? -10.521 3.586 13.903 1.00 97.25 88 PHE A C 1
ATOM 679 O O . PHE A 1 88 ? -9.901 3.163 14.876 1.00 97.25 88 PHE A O 1
ATOM 686 N N . GLN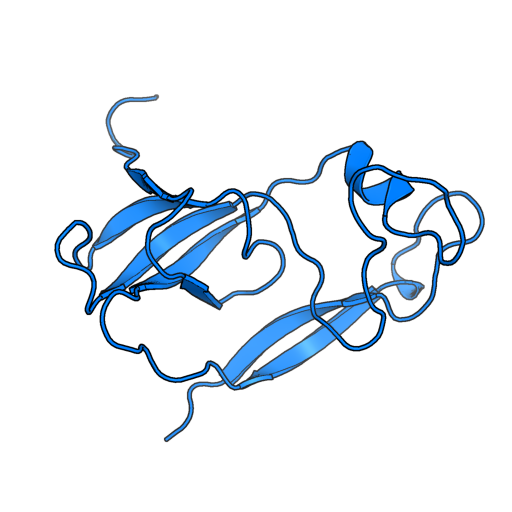 A 1 89 ? -11.611 2.990 13.443 1.00 97.25 89 GLN A N 1
ATOM 687 C CA . GLN A 1 89 ? -12.194 1.791 14.037 1.00 97.25 89 GLN A CA 1
ATOM 688 C C . GLN A 1 89 ? -12.342 0.698 12.985 1.00 97.25 89 GLN A C 1
ATOM 690 O O . GLN A 1 89 ? -12.417 0.966 11.786 1.00 97.25 89 GLN A O 1
ATOM 695 N N . LYS A 1 90 ? -12.399 -0.553 13.443 1.00 97.81 90 LYS A N 1
ATOM 696 C CA . LYS A 1 90 ? -12.664 -1.695 12.569 1.00 97.81 90 LYS A CA 1
ATOM 697 C C . LYS A 1 90 ? -13.968 -1.483 11.786 1.00 97.81 90 LYS A C 1
ATOM 699 O O . LYS A 1 90 ? -14.980 -1.118 12.376 1.00 97.81 90 LYS A O 1
ATOM 704 N N . GLY A 1 91 ? -13.935 -1.754 10.484 1.00 97.50 91 GLY A N 1
ATOM 705 C CA . GLY A 1 91 ? -15.047 -1.561 9.551 1.00 97.50 91 GLY A CA 1
ATOM 706 C C . GLY A 1 91 ? -15.081 -0.184 8.883 1.00 97.50 91 GLY A C 1
ATOM 707 O O . GLY A 1 91 ? -15.825 -0.013 7.919 1.00 97.50 91 GLY A O 1
ATOM 708 N N . ASP A 1 92 ? -14.274 0.785 9.333 1.00 97.31 92 ASP A N 1
ATOM 709 C CA . ASP A 1 92 ? -14.105 2.038 8.596 1.00 97.31 92 ASP A CA 1
ATOM 710 C C . ASP A 1 92 ? -13.471 1.756 7.228 1.00 97.31 92 ASP A C 1
ATOM 712 O O . ASP A 1 92 ? -12.529 0.968 7.115 1.00 97.31 92 ASP A O 1
ATOM 716 N N . TYR A 1 93 ? -13.933 2.458 6.196 1.00 96.94 93 TYR A N 1
ATOM 717 C CA . TYR A 1 93 ? -13.247 2.506 4.912 1.00 96.94 93 TYR A CA 1
ATOM 718 C C . TYR A 1 93 ? -12.415 3.777 4.832 1.00 96.94 93 TYR A C 1
ATOM 720 O O . TYR A 1 93 ? -12.854 4.856 5.236 1.00 96.94 93 TYR A O 1
ATOM 728 N N . VAL A 1 94 ? -11.199 3.648 4.312 1.00 96.81 94 VAL A N 1
ATOM 729 C CA . VAL A 1 94 ? -10.257 4.753 4.166 1.00 96.81 94 VAL A CA 1
ATOM 730 C C . VAL A 1 94 ? -9.619 4.751 2.786 1.00 96.81 94 VAL A C 1
ATOM 732 O O . VAL A 1 94 ? -9.341 3.696 2.216 1.00 96.81 94 VAL A O 1
ATOM 735 N N . VAL A 1 95 ? -9.335 5.940 2.269 1.00 95.88 95 VAL A N 1
ATOM 736 C CA . VAL A 1 95 ? -8.306 6.130 1.249 1.00 95.88 95 VAL A CA 1
ATOM 737 C C . VAL A 1 95 ? -6.968 6.233 1.967 1.00 95.88 95 VAL A C 1
ATOM 739 O O . VAL A 1 95 ? -6.814 7.028 2.896 1.00 95.88 95 VAL A O 1
ATOM 742 N N . ALA A 1 96 ? -6.013 5.423 1.530 1.00 93.06 96 ALA A N 1
ATOM 743 C CA . ALA A 1 96 ? -4.625 5.474 1.949 1.00 93.06 96 ALA A CA 1
ATOM 744 C C . ALA A 1 96 ? -3.770 5.836 0.732 1.00 93.06 96 ALA A C 1
ATOM 746 O O . ALA A 1 96 ? -3.855 5.179 -0.305 1.00 93.06 96 ALA A O 1
ATOM 747 N N . PHE A 1 97 ? -2.943 6.877 0.840 1.00 85.25 97 PHE A N 1
ATOM 748 C CA . PHE A 1 97 ? -2.030 7.267 -0.247 1.00 85.25 97 PHE A CA 1
ATOM 749 C C . PHE A 1 97 ? -0.845 6.304 -0.419 1.00 85.25 97 PHE A C 1
ATOM 751 O O . PHE A 1 97 ? -0.138 6.366 -1.424 1.00 85.25 97 PHE A O 1
ATOM 758 N N . GLN A 1 98 ? -0.643 5.425 0.560 1.00 82.94 98 GLN A N 1
ATOM 759 C CA . GLN A 1 98 ? 0.376 4.387 0.601 1.00 82.94 98 GLN A CA 1
ATOM 760 C C . GLN A 1 98 ? -0.258 3.089 1.095 1.00 82.94 98 GLN A C 1
ATOM 762 O O . GLN A 1 98 ? -1.299 3.093 1.752 1.00 82.94 98 GLN A O 1
ATOM 767 N N . GLY A 1 99 ? 0.395 1.971 0.822 1.00 80.19 99 GLY A N 1
ATOM 768 C CA . GLY A 1 99 ? -0.053 0.647 1.214 1.00 80.19 99 GLY A CA 1
ATOM 769 C C . GLY A 1 99 ? -0.770 -0.130 0.115 1.00 80.19 99 GLY A C 1
ATOM 770 O O . GLY A 1 99 ? -1.148 -1.272 0.360 1.00 80.19 99 GLY A O 1
ATOM 771 N N . GLY A 1 100 ? -0.921 0.444 -1.082 1.00 81.25 100 GLY A N 1
ATOM 772 C CA . GLY A 1 100 ? -1.413 -0.263 -2.261 1.00 81.25 100 GLY A CA 1
ATOM 773 C C . GLY A 1 100 ? -0.492 -1.408 -2.692 1.00 81.25 100 GLY A C 1
ATOM 774 O O . GLY A 1 100 ? 0.648 -1.504 -2.255 1.00 81.25 100 GLY A O 1
ATOM 775 N N . TRP A 1 101 ? -1.004 -2.292 -3.555 1.00 95.69 101 TRP A N 1
ATOM 776 C CA . TRP A 1 101 ? -0.284 -3.448 -4.129 1.00 95.69 101 TRP A CA 1
ATOM 777 C C . TRP A 1 101 ? 0.114 -4.570 -3.148 1.00 95.69 101 TRP A C 1
ATOM 779 O O . TRP A 1 101 ? 0.840 -5.504 -3.505 1.00 95.69 101 TRP A O 1
ATOM 789 N N . LYS A 1 102 ? -0.456 -4.550 -1.945 1.00 95.88 102 LYS A N 1
ATOM 790 C CA . LYS A 1 102 ? -0.459 -5.644 -0.966 1.00 95.88 102 LYS A CA 1
ATOM 791 C C . LYS A 1 102 ? -1.874 -5.849 -0.440 1.00 95.88 102 LYS A C 1
ATOM 793 O O . LYS A 1 102 ? -2.668 -4.923 -0.441 1.00 95.88 102 LYS A O 1
ATOM 798 N N . GLU A 1 103 ? -2.209 -7.063 -0.011 1.00 97.00 103 GLU A N 1
ATOM 799 C CA . GLU A 1 103 ? -3.546 -7.344 0.540 1.00 97.00 103 GLU A CA 1
ATOM 800 C C . GLU A 1 103 ? -3.762 -6.673 1.905 1.00 97.00 103 GLU A C 1
ATOM 802 O O . GLU A 1 103 ? -4.899 -6.365 2.267 1.00 97.00 103 GLU A O 1
ATOM 807 N N . TYR A 1 104 ? -2.678 -6.462 2.661 1.00 96.62 104 TYR A N 1
ATOM 808 C CA . TYR A 1 104 ? -2.710 -5.864 3.990 1.00 96.62 104 TYR A CA 1
ATOM 809 C C . TYR A 1 104 ? -1.562 -4.884 4.215 1.00 96.62 104 TYR A C 1
ATOM 811 O O . TYR A 1 104 ? -0.423 -5.152 3.830 1.00 96.62 104 TYR A O 1
ATOM 819 N N . SER A 1 105 ? -1.845 -3.786 4.912 1.00 94.94 105 SER A N 1
ATOM 820 C CA . SER A 1 105 ? -0.857 -2.766 5.268 1.00 94.94 105 SER A CA 1
ATOM 821 C C . SER A 1 105 ? -1.116 -2.191 6.655 1.00 94.94 105 SER A C 1
ATOM 823 O O . SER A 1 105 ? 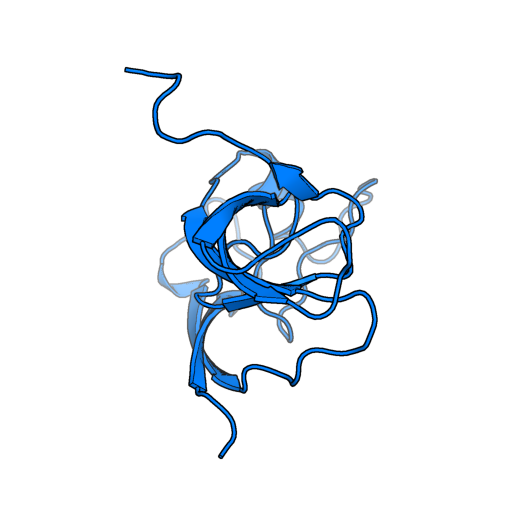-2.261 -1.908 6.988 1.00 94.94 105 SER A O 1
ATOM 825 N N . VAL A 1 106 ? -0.063 -1.972 7.439 1.00 94.75 106 VAL A N 1
ATOM 826 C CA . VAL A 1 106 ? -0.144 -1.230 8.705 1.00 94.75 106 VAL A CA 1
ATOM 827 C C . VAL A 1 106 ? 0.135 0.248 8.429 1.00 94.75 106 VAL A C 1
ATOM 829 O O . VAL A 1 106 ? 1.036 0.556 7.646 1.00 94.75 106 VAL A O 1
ATOM 832 N N . ALA A 1 107 ? -0.653 1.147 9.021 1.00 94.50 107 ALA A N 1
ATOM 833 C CA . ALA A 1 107 ? -0.519 2.591 8.836 1.00 94.50 107 ALA A CA 1
ATOM 834 C C . ALA A 1 107 ? -0.800 3.370 10.131 1.00 94.50 107 ALA A C 1
ATOM 836 O O . ALA A 1 107 ? -1.771 3.083 10.826 1.00 94.50 107 ALA A O 1
ATOM 837 N N . GLY A 1 108 ? 0.002 4.404 10.408 1.00 91.69 108 GLY A N 1
ATOM 838 C CA . GLY A 1 108 ? -0.079 5.247 11.614 1.00 91.69 108 GLY A CA 1
ATOM 839 C C . GLY A 1 108 ? -1.150 6.351 11.606 1.00 91.69 108 GLY A C 1
ATOM 840 O O . GLY A 1 108 ? -1.084 7.281 12.399 1.00 91.69 108 GLY A O 1
ATOM 841 N N . GLY A 1 109 ? -2.093 6.328 10.661 1.00 83.69 109 GLY A N 1
ATOM 842 C CA . GLY A 1 109 ? -3.175 7.317 10.548 1.00 83.69 109 GLY A CA 1
ATOM 843 C C . GLY A 1 109 ? -2.861 8.564 9.710 1.00 83.69 109 GLY A C 1
ATOM 844 O O . GLY A 1 109 ? -3.765 9.111 9.078 1.00 83.69 109 GLY A O 1
ATOM 845 N N . ALA A 1 110 ? -1.597 8.989 9.626 1.00 88.31 110 ALA A N 1
ATOM 846 C CA . ALA A 1 110 ? -1.194 10.082 8.739 1.00 88.31 110 ALA A CA 1
ATOM 847 C C . ALA A 1 110 ? -1.460 9.721 7.266 1.00 88.31 110 ALA A C 1
ATOM 849 O O . ALA A 1 110 ? -1.057 8.661 6.791 1.00 88.31 110 ALA A O 1
ATOM 850 N N . GLY A 1 111 ? -2.154 10.601 6.539 1.00 83.44 111 GLY A N 1
ATOM 851 C CA . GLY A 1 111 ? -2.525 10.352 5.142 1.00 83.44 111 GLY A CA 1
ATOM 852 C C . GLY A 1 111 ? -3.667 9.346 4.950 1.00 83.44 111 GLY A C 1
ATOM 853 O O . GLY A 1 111 ? -3.937 8.968 3.812 1.00 83.44 111 GLY A O 1
ATOM 854 N N . LEU A 1 112 ? -4.350 8.926 6.022 1.00 94.38 112 LEU A N 1
ATOM 855 C CA . LEU A 1 112 ? -5.603 8.180 5.920 1.00 94.38 112 LEU A CA 1
ATOM 856 C C . LEU A 1 112 ? -6.791 9.140 5.945 1.00 94.38 112 LEU A C 1
ATOM 858 O O . LEU A 1 112 ? -6.895 10.002 6.818 1.00 94.38 112 LEU A O 1
ATOM 862 N N . GLN A 1 113 ? -7.716 8.964 5.008 1.00 95.12 113 GLN A N 1
ATOM 863 C CA . GLN A 1 113 ? -8.958 9.732 4.949 1.00 95.12 113 GLN A CA 1
ATOM 864 C C . GLN A 1 113 ? -10.145 8.784 4.933 1.00 95.12 113 GLN A C 1
ATOM 866 O O . GLN A 1 113 ? -10.203 7.899 4.084 1.00 95.12 113 GLN A O 1
ATOM 871 N N 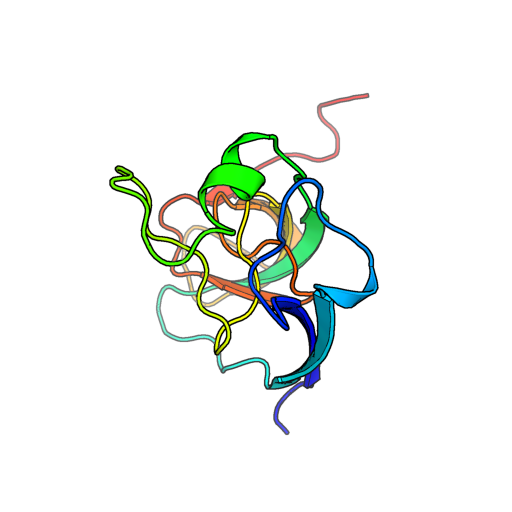. LYS A 1 114 ? -11.095 8.957 5.861 1.00 95.31 114 LYS A N 1
ATOM 872 C CA . LYS A 1 114 ? -12.315 8.142 5.869 1.00 95.31 114 LYS A CA 1
ATOM 873 C C . LYS A 1 114 ? -13.132 8.398 4.611 1.00 95.31 114 LYS A C 1
ATOM 875 O O . LYS A 1 114 ? -13.288 9.541 4.186 1.00 95.31 114 LYS A O 1
ATOM 880 N N . VAL A 1 115 ? -13.690 7.327 4.072 1.00 93.69 115 VAL A N 1
ATOM 881 C CA . VAL A 1 115 ? -14.663 7.363 2.987 1.00 93.69 115 VAL A CA 1
ATOM 882 C C . VAL A 1 115 ? -15.908 6.613 3.429 1.00 93.69 115 VAL A C 1
ATOM 884 O O . VAL A 1 115 ? -15.815 5.540 4.022 1.00 93.69 115 VAL A O 1
ATOM 887 N N . ASP A 1 116 ? -17.079 7.186 3.167 1.00 92.25 116 ASP A N 1
ATOM 888 C CA . ASP A 1 116 ? -18.339 6.477 3.368 1.00 92.25 116 ASP A CA 1
ATOM 889 C C . ASP A 1 116 ? -18.690 5.759 2.057 1.00 92.25 116 ASP A C 1
ATOM 891 O O . ASP A 1 116 ? -18.990 6.430 1.063 1.00 92.25 116 ASP A O 1
ATOM 895 N N . PRO A 1 117 ? -18.668 4.416 2.026 1.00 85.12 117 PRO A N 1
ATOM 896 C CA . PRO A 1 117 ? -18.965 3.656 0.816 1.00 85.12 117 PRO A CA 1
ATOM 897 C C . PRO A 1 117 ? -20.422 3.804 0.349 1.00 85.12 117 PRO A C 1
ATOM 899 O O . PRO A 1 117 ? -20.761 3.286 -0.706 1.00 85.12 117 PRO A O 1
ATOM 902 N N . ARG A 1 118 ? -21.289 4.481 1.117 1.00 88.94 118 ARG A N 1
ATOM 903 C CA . ARG A 1 118 ? -22.710 4.695 0.799 1.00 88.94 118 ARG A CA 1
ATOM 904 C C . ARG A 1 118 ? -23.004 6.061 0.168 1.00 88.94 118 ARG A C 1
ATOM 906 O O . ARG A 1 118 ? -24.142 6.300 -0.218 1.00 88.94 118 ARG A O 1
ATOM 913 N N . LEU A 1 119 ? -22.035 6.983 0.134 1.00 83.38 119 LEU A N 1
ATOM 914 C CA . LEU A 1 119 ? -22.255 8.370 -0.320 1.00 83.38 119 LEU A CA 1
ATOM 915 C C . LEU A 1 119 ? -22.089 8.576 -1.836 1.00 83.38 119 LEU A C 1
ATOM 917 O O . LEU A 1 119 ? -22.450 9.636 -2.343 1.00 83.38 119 LEU A O 1
ATOM 921 N N . ALA A 1 120 ? -21.545 7.598 -2.556 1.00 68.94 120 ALA A N 1
ATOM 922 C CA . ALA A 1 120 ? -21.347 7.614 -4.007 1.00 68.94 120 ALA A CA 1
ATOM 923 C C . ALA A 1 120 ? -21.932 6.313 -4.605 1.00 68.94 120 ALA A C 1
ATOM 925 O O . ALA A 1 120 ? -22.125 5.368 -3.843 1.00 68.94 120 ALA A O 1
ATOM 926 N N . PRO A 1 121 ? -22.281 6.299 -5.905 1.00 56.41 121 PRO A N 1
ATOM 927 C CA . PRO A 1 121 ? -23.483 5.648 -6.441 1.00 56.41 121 PRO A CA 1
ATOM 928 C C . PRO A 1 121 ? -23.568 4.132 -6.256 1.00 56.41 121 PRO A C 1
ATOM 930 O O . PRO A 1 121 ? -22.524 3.451 -6.369 1.00 56.41 121 PRO A O 1
#

Foldseek 3Di:
DFDKWKFKAQQAQDDPDDDPVRIDIDIDTDDDADALKFKWFFPFFDDDPVLNVLSDQDDPDPDHHGDRVDGDWAKTWTAGCGDNRPVDDGRWIWIAGIDGRIRMDMDNPVRTDTDDPPPDD

Secondary structure (DSSP, 8-state):
-PPEEEEEEESS--SSS--GGGEEEEEEEPPPPPTT-EEEEEEEE---THHHHHS-SS---SSPPPPTTSB----EEEEEEEE-STT--TT-EEEESS-TTBSEEEE-STTEEEE-TTS--

Sequence (121 aa):
MTKKAKAIYLKAYPQGLPRPDDFVLRTVDVGPVGDGEALLRTVWMSVDPYMRGRMRADIKSYIPPFSLSEPLDGGAVSEVVESRHPGFQKGDYVVAFQGGWKEYSVAGGAGLQKVDPRLAP

pLDDT: mean 91.89, std 8.52, range [51.44, 98.06]

Radius of gyration: 15.26 Å; chains: 1; bounding box: 42×31×41 Å

=== Feature glossary ===
A reading guide for the features in this record.

Start from the sequence.

  · Sequence gives the chain of amino acids in standard one-letter code (A=alanine, C=cysteine, …, Y=tyrosine), read N→C. It is the only feature that is directly encoded by the gene; all structural features are derived from the folded form of this sequence.

Fold it, and you get atomic coordinates and the backbone conformation that goes with them.

  · Structure coordinates are given as an mmCIF _atom_site loop: one row per atom with element, residue name, chain id, sequence number, and x/y/z position in Å. Only the four main-chain atoms per residue are included here; side chains are omitted to keep the record compact.

  · Backbone dihedral angles. Every residue except chain termini has a φ (preceding-C → N → Cα → C) and a ψ (N → Cα → C → next-N). They are reported in degrees following the IUPAC sign convention. Secondary structure is essentially a statement about which (φ, ψ) basin each residue occupies.

  · Eight-state secondary structure (DSSP): H is the canonical α-helix, G the tighter 3₁₀-helix, I the wider π-helix; E/B are β-structure, T and S are turns and bends, and '-' is everything else. DSSP derives these from the pattern of main-chain N–H···O=C hydrogen bonds, not from the sequence.

  · SS3 is a coarse helix/strand/coil call (letters a/b/c) made by the P-SEA algorithm from inter-Cα distances and dihedrals. It is less detailed than DSSP but needs only Cα positions.

Summarize the fold with a handful of shape descriptors and a per-residue structural alphabet.

  · Radius of gyration (Rg) is the root-mean-square distance of Cα atoms from their centroid — a single number for overall size and compactness. A globular domain of N residues has Rg ≈ 2.2·N^0.38 Å; an extended or disordered chain has a much larger Rg. The Cα contact count is the number of residue pairs whose Cα atoms are within 8 Å and are more than four positions apart in sequence — a standard proxy for tertiary packing density. The bounding box is the smallest axis-aligned box enclosing all Cα atoms.

  · 3Di is Foldseek's structural alphabet. Each residue is assigned one of twenty discrete states based on how its Cα sits relative to its spatial (not sequential) neighbors. Aligning 3Di strings finds structural homologs roughly as well as full 3D superposition, but orders of magnitude faster.

  · Solvent-accessible surface area (SASA) is the area in Å² traced out by the centre of a 1.4 Å probe sphere (a water molecule) rolled over the protein's van der Waals surface (Shrake–Rupley / Lee–Richards construction). Buried residues have near-zero SASA; fully exposed residues can exceed 200 Å². The total SASA scales roughly with the number of surface residues.

Ask how reliable the model is.

  · For AlphaFold models, the B-factor field carries pLDDT — the model's own estimate of local accuracy on a 0–100 scale. Regions with pLDDT<50 should be treated as essentially unmodeled; they often correspond to intrinsically disordered segments.

  · For experimental (PDB) structures, the B-factor (temperature factor) quantifies the positional spread of each atom in the crystal — a combination of thermal vibration and static disorder — in units of Å². High B-factors mark flexible loops or poorly resolved regions; low B-factors mark the rigid, well-ordered core.

  · Predicted Aligned Error (PAE) is an AlphaFold confidence matrix: entry (i, j) is the expected error in the position of residue j, in ångströms, when the prediction is superimposed on the true structure at residue i. Low PAE within a block of residues means that block is internally rigid and well-predicted; high PAE between two blocks means their relative placement is uncertain even if each block individually is confident.

Place it in context: what it resembles, what it is annotated as, and how it looks.

  · Structural nearest neighbors (via Foldseek easy-search vs the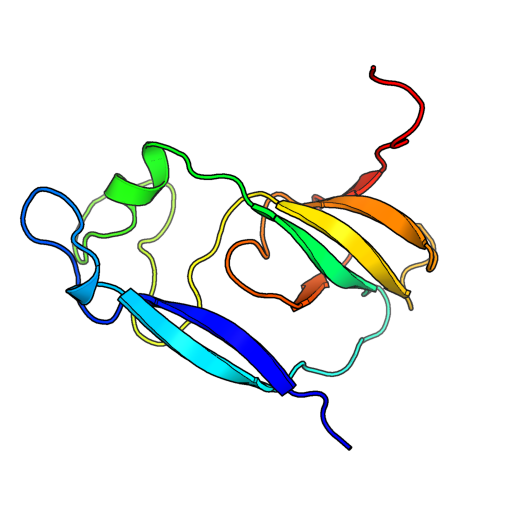 PDB). Reported per hit: target PDB id, E-value, and alignment TM-score. A TM-score above ~0.5 is the conventional threshold for 'same fold'.

  · Functional annotations link the protein to curated databases. InterPro entries identify conserved domains and families by matching the sequence against member-database signatures (Pfam, PROSITE, CDD, …). Gene Ontology (GO) terms describe molecular function, biological process, and cellular component in a controlled vocabulary. CATH places the structure in a hierarchical fold classification (Class/Architecture/Topology/Homologous-superfamily). The organism is the source species.

  · The contact map is a binary N×N matrix image: pixel (i, j) is dark where Cα_i and Cα_j are within 8 Å and |i−j|>4. Because the |i−j|>4 filter removes local helical contacts, off-diagonal stripes parallel to the main diagonal indicate parallel β-sheets; stripes perpendicular to it indicate antiparallel β-sheets. The Ramachandran plot scatters every residue's (φ, ψ) pair against the sterically allowed regions. The PAE heatmap renders the predicted-aligned-error matrix.

  · Six rendered views show the 3D structure from the faces of a cube — i.e. along ±x, ±y, ±z. Rendering representation is drawn randomly per protein from cartoon (secondary-structure ribbons), sticks (backbone bonds), or molecular surface; coloring is either N→C rainbow (blue at the N-terminus through red at the C-terminus) or one color per chain.